Protein AF-A0A3A1XRM7-F1 (afdb_monomer)

Radius of gyration: 12.99 Å; Cα contacts (8 Å, |Δi|>4): 95; chains: 1; bounding box: 29×35×27 Å

Solvent-accessible surface area (backbone atoms only — not comparable to full-atom values): 4936 Å² total; per-residue (Å²): 130,72,46,77,25,54,12,34,85,85,38,69,66,53,24,50,50,20,49,51,52,33,51,53,51,37,59,61,35,54,76,66,81,47,76,35,84,86,27,49,41,74,37,48,32,41,68,57,46,48,56,52,50,53,54,52,33,72,80,36,88,83,67,83,85,86,88,85,70,49,71,89,48,39,42,47,58,46,50,55,55,61,77,72,108

Foldseek 3Di:
DAAEQEAAPVDVVSLVVSVVVLVVQLVVVVVVVDPSVLHGHYYHALVVVVVNVVVVCVVPVPDDDDDDDDVVRVVVVSVVVVVVD

Secondary structure (DSSP, 8-state):
--EEEE--SS-HHHHHHHHHHHHHHHHHHHTTTS-STTTEEEESSHHHHHHHHHHHHHHSTT--------GGGTHHHHHHHHHT-

Structure (mmCIF, N/CA/C/O backbone):
data_AF-A0A3A1XRM7-F1
#
_entry.id   AF-A0A3A1XRM7-F1
#
loop_
_atom_site.group_PDB
_atom_site.id
_atom_site.type_symbol
_atom_site.label_atom_id
_atom_site.label_alt_id
_atom_site.label_comp_id
_atom_site.label_asym_id
_atom_site.label_entity_id
_atom_site.label_seq_id
_atom_site.pdbx_PDB_ins_code
_atom_site.Cartn_x
_atom_site.Cartn_y
_atom_site.Cartn_z
_atom_site.occupancy
_atom_site.B_iso_or_equiv
_atom_site.auth_seq_id
_atom_site.auth_comp_id
_atom_site.auth_asym_id
_atom_site.auth_atom_id
_atom_site.pdbx_PDB_model_num
ATOM 1 N N . ASP A 1 1 ? 11.114 2.212 -7.193 1.00 82.19 1 ASP A N 1
ATOM 2 C CA . ASP A 1 1 ? 10.488 1.951 -5.879 1.00 82.19 1 ASP A CA 1
ATOM 3 C C . ASP A 1 1 ? 9.173 2.691 -5.781 1.00 82.19 1 ASP A C 1
ATOM 5 O O . ASP A 1 1 ? 9.062 3.770 -6.354 1.00 82.19 1 ASP A O 1
ATOM 9 N N . ALA A 1 2 ? 8.205 2.117 -5.072 1.00 89.69 2 ALA A N 1
ATOM 10 C CA . ALA A 1 2 ? 6.896 2.717 -4.861 1.00 89.69 2 ALA A CA 1
ATOM 11 C C . ALA A 1 2 ? 6.468 2.590 -3.394 1.00 89.69 2 ALA A C 1
ATOM 13 O O . ALA A 1 2 ? 6.864 1.659 -2.693 1.00 89.69 2 ALA A O 1
ATOM 14 N N . VAL A 1 3 ? 5.653 3.535 -2.936 1.00 92.50 3 VAL A N 1
ATOM 15 C CA . VAL A 1 3 ? 5.013 3.546 -1.622 1.00 92.50 3 VAL A CA 1
ATOM 16 C C . VAL A 1 3 ? 3.509 3.524 -1.839 1.00 92.50 3 VAL A C 1
ATOM 18 O O . VAL A 1 3 ? 2.973 4.395 -2.518 1.00 92.50 3 VAL A O 1
ATOM 21 N N . VAL A 1 4 ? 2.825 2.557 -1.233 1.00 94.00 4 VAL A N 1
ATOM 22 C CA . VAL A 1 4 ? 1.360 2.490 -1.204 1.00 94.00 4 VAL A CA 1
ATOM 23 C C . VAL A 1 4 ? 0.920 2.702 0.240 1.00 94.00 4 VAL A C 1
ATOM 25 O O . VAL A 1 4 ? 1.113 1.835 1.090 1.00 94.00 4 VAL A O 1
ATOM 28 N N . ALA A 1 5 ? 0.392 3.886 0.544 1.00 94.56 5 ALA A N 1
ATOM 29 C CA . ALA A 1 5 ? -0.187 4.178 1.848 1.00 94.56 5 ALA A CA 1
ATOM 30 C C . ALA A 1 5 ? -1.652 3.735 1.861 1.00 94.56 5 ALA A C 1
ATOM 32 O O . ALA A 1 5 ? -2.439 4.174 1.021 1.00 94.56 5 ALA A O 1
ATOM 33 N N . VAL A 1 6 ? -2.006 2.877 2.816 1.00 94.19 6 VAL A N 1
ATOM 34 C CA . VAL A 1 6 ? -3.324 2.237 2.885 1.00 94.19 6 VAL A CA 1
ATOM 35 C C . VAL A 1 6 ? -4.089 2.769 4.086 1.00 94.19 6 VAL A C 1
ATOM 37 O O . VAL A 1 6 ? -3.690 2.558 5.232 1.00 94.19 6 VAL A O 1
ATOM 40 N N . GLY A 1 7 ? -5.150 3.513 3.795 1.00 93.75 7 GLY A N 1
ATOM 41 C CA . GLY A 1 7 ? -6.101 4.057 4.751 1.00 93.75 7 GLY A CA 1
ATOM 42 C C . GLY A 1 7 ? -7.268 3.111 5.009 1.00 93.75 7 GLY A C 1
ATOM 43 O O . GLY A 1 7 ? -7.140 1.891 4.912 1.00 93.75 7 GLY A O 1
ATOM 44 N N . SER A 1 8 ? -8.418 3.684 5.356 1.00 90.19 8 SER A N 1
ATOM 45 C CA . SER A 1 8 ? -9.616 2.916 5.684 1.00 90.19 8 SER A CA 1
ATOM 46 C C . SER A 1 8 ? -10.885 3.664 5.306 1.00 90.19 8 SER A C 1
ATOM 48 O O . SER A 1 8 ? -11.093 4.810 5.692 1.00 90.19 8 SER A O 1
ATOM 50 N N . LYS A 1 9 ? -11.800 2.970 4.626 1.00 90.94 9 LYS A N 1
ATOM 51 C CA . LYS A 1 9 ? -13.150 3.479 4.328 1.00 90.94 9 LYS A CA 1
ATOM 52 C C . LYS A 1 9 ? -14.027 3.632 5.574 1.00 90.94 9 LYS A C 1
ATOM 54 O O . LYS A 1 9 ? -15.012 4.363 5.530 1.00 90.94 9 LYS A O 1
ATOM 59 N N . THR A 1 10 ? -13.712 2.927 6.662 1.00 90.81 10 THR A N 1
ATOM 60 C CA . THR A 1 10 ? -14.556 2.862 7.868 1.00 90.81 10 THR A CA 1
ATOM 61 C C . THR A 1 10 ? -13.951 3.565 9.079 1.00 90.81 10 THR A C 1
ATOM 63 O O . THR A 1 10 ? -14.665 3.810 10.046 1.00 90.81 10 THR A O 1
ATOM 66 N N . ASP A 1 11 ? -12.658 3.893 9.042 1.00 91.31 11 ASP A N 1
ATOM 67 C CA . ASP A 1 11 ? -11.953 4.600 10.111 1.00 91.31 11 ASP A CA 1
ATOM 68 C C . ASP A 1 11 ? -11.269 5.851 9.548 1.00 91.31 11 ASP A C 1
ATOM 70 O O . ASP A 1 11 ? -10.232 5.783 8.884 1.00 91.31 11 ASP A O 1
ATOM 74 N N . SER A 1 12 ? -11.862 7.013 9.834 1.00 93.31 12 SER A N 1
ATOM 75 C CA . SER A 1 12 ? -11.379 8.290 9.309 1.00 93.31 12 SER A CA 1
ATOM 76 C C . SER A 1 12 ? -10.019 8.708 9.864 1.00 93.31 12 SER A C 1
ATOM 78 O O . SER A 1 12 ? -9.313 9.473 9.212 1.00 93.31 12 SER A O 1
ATOM 80 N N . ASP A 1 13 ? -9.649 8.265 11.067 1.00 93.06 13 ASP A N 1
ATOM 81 C CA . ASP A 1 13 ? -8.375 8.656 11.670 1.00 93.06 13 ASP A CA 1
ATOM 82 C C . ASP A 1 13 ? -7.239 7.818 11.093 1.00 93.06 13 ASP A C 1
ATOM 84 O O . ASP A 1 13 ? -6.172 8.352 10.779 1.00 93.06 13 ASP A O 1
ATOM 88 N N . LEU A 1 14 ? -7.503 6.535 10.839 1.00 90.69 14 LEU A N 1
ATOM 89 C CA . LEU A 1 14 ? -6.602 5.682 10.078 1.00 90.69 14 LEU A CA 1
ATOM 90 C C . LEU A 1 14 ? -6.421 6.185 8.635 1.00 90.69 14 LEU A C 1
ATOM 92 O O . LEU A 1 14 ? -5.295 6.226 8.136 1.00 90.69 14 LEU A O 1
ATOM 96 N N . ASP A 1 15 ? -7.498 6.629 7.982 1.00 93.62 15 ASP A N 1
ATOM 97 C CA . ASP A 1 15 ? -7.429 7.195 6.631 1.00 93.62 15 ASP A CA 1
ATOM 98 C C . ASP A 1 15 ? -6.603 8.488 6.577 1.00 93.62 15 ASP A C 1
ATOM 100 O O . ASP A 1 15 ? -5.704 8.633 5.744 1.00 93.62 15 ASP A O 1
ATOM 104 N N . LYS A 1 16 ? -6.818 9.397 7.540 1.00 95.69 16 LYS A N 1
ATOM 105 C CA . LYS A 1 16 ? -5.998 10.610 7.702 1.00 95.69 16 LYS A CA 1
ATOM 106 C C . LYS A 1 16 ? -4.532 10.277 7.961 1.00 95.69 16 LYS A C 1
ATOM 108 O O . LYS A 1 16 ? -3.656 10.947 7.419 1.00 95.69 16 LYS A O 1
ATOM 113 N N . LEU A 1 17 ? -4.241 9.265 8.779 1.00 93.75 17 LEU A N 1
ATOM 114 C CA . LEU A 1 17 ? -2.865 8.845 9.043 1.00 93.75 17 LEU A CA 1
ATOM 115 C C . LEU A 1 17 ? -2.177 8.376 7.755 1.00 93.75 17 LEU A C 1
ATOM 117 O O . LEU A 1 17 ? -1.073 8.833 7.450 1.00 93.75 17 LEU A O 1
ATOM 121 N N . ALA A 1 18 ? -2.830 7.511 6.978 1.00 94.06 18 ALA A N 1
ATOM 122 C CA . ALA A 1 18 ? -2.314 7.047 5.693 1.00 94.06 18 ALA A CA 1
ATOM 123 C C . ALA A 1 18 ? -2.123 8.207 4.701 1.00 94.06 18 ALA A C 1
ATOM 125 O O . ALA A 1 18 ? -1.090 8.289 4.030 1.00 94.06 18 ALA A O 1
ATOM 126 N N . HIS A 1 19 ? -3.052 9.165 4.684 1.00 95.69 19 HIS A N 1
ATOM 127 C CA . HIS A 1 19 ? -2.924 10.388 3.902 1.00 95.69 19 HIS A CA 1
ATOM 128 C C . HIS A 1 19 ? -1.679 11.206 4.291 1.00 95.69 19 HIS A C 1
ATOM 130 O O . HIS A 1 19 ? -0.905 11.612 3.420 1.00 95.69 19 HIS A O 1
ATOM 136 N N . CYS A 1 20 ? -1.434 11.407 5.590 1.00 95.94 20 CYS A N 1
ATOM 137 C CA . CYS A 1 20 ? -0.246 12.099 6.097 1.00 95.94 20 CYS A CA 1
ATOM 138 C C . CYS A 1 20 ? 1.057 11.386 5.699 1.00 95.94 20 CYS A C 1
ATOM 140 O O . CYS A 1 20 ? 2.017 12.043 5.292 1.00 95.94 20 CYS A O 1
ATOM 142 N N . ILE A 1 21 ? 1.089 10.050 5.762 1.00 93.75 21 ILE A N 1
ATOM 143 C CA . ILE A 1 21 ? 2.240 9.250 5.315 1.00 93.75 21 ILE A CA 1
ATOM 144 C C . ILE A 1 21 ? 2.491 9.468 3.817 1.00 93.75 21 ILE A C 1
ATOM 146 O O . ILE A 1 21 ? 3.624 9.757 3.422 1.00 93.75 21 ILE A O 1
ATOM 150 N N . ALA A 1 22 ? 1.446 9.397 2.986 1.00 94.00 22 ALA A N 1
ATOM 151 C CA . ALA A 1 22 ? 1.553 9.633 1.548 1.00 94.00 22 ALA A CA 1
ATOM 152 C C . ALA A 1 22 ? 2.057 11.050 1.230 1.00 94.00 22 ALA A C 1
ATOM 154 O O . ALA A 1 22 ? 2.930 11.221 0.377 1.00 94.00 22 ALA A O 1
ATOM 155 N N . GLN A 1 23 ? 1.558 12.073 1.932 1.00 93.31 23 GLN A N 1
ATOM 156 C CA . GLN A 1 23 ? 2.034 13.449 1.769 1.00 93.31 23 GLN A CA 1
ATOM 157 C C . GLN A 1 23 ? 3.515 13.602 2.141 1.00 93.31 23 GLN A C 1
ATOM 159 O O . GLN A 1 23 ? 4.276 14.236 1.402 1.00 93.31 23 GLN A O 1
ATOM 164 N N . GLY A 1 24 ? 3.939 13.008 3.260 1.00 92.69 24 GLY A N 1
ATOM 165 C CA . GLY A 1 24 ? 5.337 13.022 3.690 1.00 92.69 24 GLY A CA 1
ATOM 166 C C . GLY A 1 24 ? 6.258 12.351 2.669 1.00 92.69 24 GLY A C 1
ATOM 167 O O . GLY A 1 24 ? 7.283 12.920 2.282 1.00 92.69 24 GLY A O 1
ATOM 168 N N . ALA A 1 25 ? 5.855 11.185 2.159 1.00 90.69 25 ALA A N 1
ATOM 169 C CA . ALA A 1 25 ? 6.580 10.465 1.118 1.00 90.69 25 ALA A CA 1
ATOM 170 C C . ALA A 1 25 ? 6.681 11.278 -0.187 1.00 90.69 25 ALA A C 1
ATOM 172 O O . ALA A 1 25 ? 7.781 11.434 -0.719 1.00 90.69 25 ALA A O 1
ATOM 173 N N . ARG A 1 26 ? 5.578 11.876 -0.666 1.00 90.00 26 ARG A N 1
ATOM 174 C CA . ARG A 1 26 ? 5.569 12.743 -1.865 1.00 90.00 26 ARG A CA 1
ATOM 175 C C . ARG A 1 26 ? 6.492 13.945 -1.716 1.00 90.00 26 ARG A C 1
ATOM 177 O O . ARG A 1 26 ? 7.252 14.256 -2.629 1.00 90.00 26 ARG A O 1
ATOM 184 N N . SER A 1 27 ? 6.460 14.590 -0.552 1.00 86.62 27 SER A N 1
ATOM 185 C CA . SER A 1 27 ? 7.314 15.742 -0.250 1.00 86.62 27 SER A CA 1
ATOM 186 C C . SER A 1 27 ? 8.797 15.366 -0.285 1.00 86.62 27 SER A C 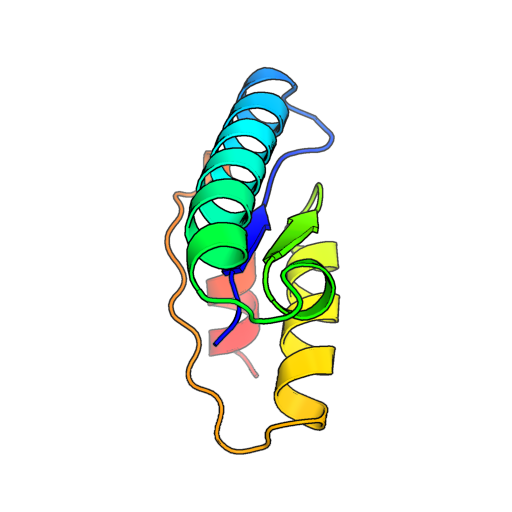1
ATOM 188 O O . SER A 1 27 ? 9.603 16.088 -0.863 1.00 86.62 27 SER A O 1
ATOM 190 N N . SER A 1 28 ? 9.163 14.204 0.269 1.00 83.06 28 SER A N 1
ATOM 191 C CA . SER A 1 28 ? 10.530 13.675 0.188 1.00 83.06 28 SER A CA 1
ATOM 192 C C . SER A 1 28 ? 10.938 13.326 -1.250 1.00 83.06 28 SER A C 1
ATOM 194 O O . SER A 1 28 ? 12.068 13.597 -1.654 1.00 83.06 28 SER A O 1
ATOM 196 N N . TRP A 1 29 ? 10.014 12.775 -2.041 1.00 79.50 29 TRP A N 1
ATOM 197 C CA . TRP A 1 29 ? 10.265 12.350 -3.418 1.00 79.50 29 TRP A CA 1
ATOM 198 C C . TRP A 1 29 ? 10.459 13.517 -4.388 1.00 79.50 29 TRP A C 1
ATOM 200 O O . TRP A 1 29 ? 11.362 13.479 -5.222 1.00 79.50 29 TRP A O 1
ATOM 210 N N . ASN A 1 30 ? 9.672 14.587 -4.245 1.00 69.12 30 ASN A N 1
ATOM 211 C CA . ASN A 1 30 ? 9.810 15.800 -5.057 1.00 69.12 30 ASN A CA 1
ATOM 212 C C . ASN A 1 30 ? 11.209 16.427 -4.933 1.00 69.12 30 ASN A C 1
ATOM 214 O O . ASN A 1 30 ? 11.723 16.986 -5.899 1.00 69.12 30 ASN A O 1
ATOM 218 N N . ASN A 1 31 ? 11.871 16.263 -3.783 1.00 65.00 31 ASN A N 1
ATOM 219 C CA . ASN A 1 31 ? 13.250 16.717 -3.585 1.00 65.00 31 ASN A CA 1
ATOM 220 C C . ASN A 1 31 ? 14.293 15.895 -4.371 1.00 65.00 31 ASN A C 1
ATOM 222 O O . ASN A 1 31 ? 15.457 16.282 -4.412 1.00 65.00 31 ASN A O 1
ATOM 226 N N . LYS A 1 32 ? 13.904 14.771 -4.993 1.00 63.44 32 LYS A N 1
ATOM 227 C CA . LYS A 1 32 ? 14.785 13.883 -5.773 1.00 63.44 32 LYS A CA 1
ATOM 228 C C . LYS A 1 32 ? 14.644 14.025 -7.299 1.00 63.44 32 LYS A C 1
ATOM 230 O O . LYS A 1 32 ? 15.237 13.223 -8.009 1.00 63.44 32 LYS A O 1
ATOM 235 N N . LEU A 1 33 ? 13.899 15.016 -7.814 1.00 58.38 33 LEU A N 1
ATOM 236 C CA . LEU A 1 33 ? 13.682 15.255 -9.263 1.00 58.38 33 LEU A CA 1
ATOM 237 C C . LEU A 1 33 ? 13.050 14.077 -10.042 1.00 58.38 33 LEU A C 1
ATOM 239 O O . LEU A 1 33 ? 13.103 14.038 -11.268 1.00 58.38 33 LEU A O 1
ATOM 243 N N . LEU A 1 34 ? 12.423 13.128 -9.349 1.00 58.31 34 LEU A N 1
ATOM 244 C CA . LEU A 1 34 ? 11.665 12.033 -9.956 1.00 58.31 34 LEU A CA 1
ATOM 245 C C . LEU A 1 34 ? 10.166 12.366 -9.909 1.00 58.31 34 LEU A C 1
ATOM 247 O O . LEU A 1 34 ? 9.708 12.984 -8.946 1.00 58.31 34 LEU A O 1
ATOM 251 N N . SER A 1 35 ? 9.393 11.938 -10.915 1.00 61.22 35 SER A N 1
ATOM 252 C CA . SER A 1 35 ? 7.925 12.051 -10.891 1.00 61.22 35 SER A CA 1
ATOM 253 C C . SER A 1 35 ? 7.386 11.326 -9.653 1.00 61.22 35 SER A C 1
ATOM 255 O O . SER A 1 35 ? 7.490 10.107 -9.540 1.00 61.22 35 SER A O 1
ATOM 257 N N . SER A 1 36 ? 6.861 12.074 -8.681 1.00 61.06 36 SER A N 1
ATOM 258 C CA . SER A 1 36 ? 6.289 11.518 -7.446 1.00 61.06 36 SER A CA 1
ATOM 259 C C . SER A 1 36 ? 4.888 10.943 -7.645 1.00 61.06 36 SER A C 1
ATOM 261 O O . SER A 1 36 ? 4.429 10.159 -6.812 1.00 61.06 36 SER A O 1
ATOM 263 N N . HIS A 1 37 ?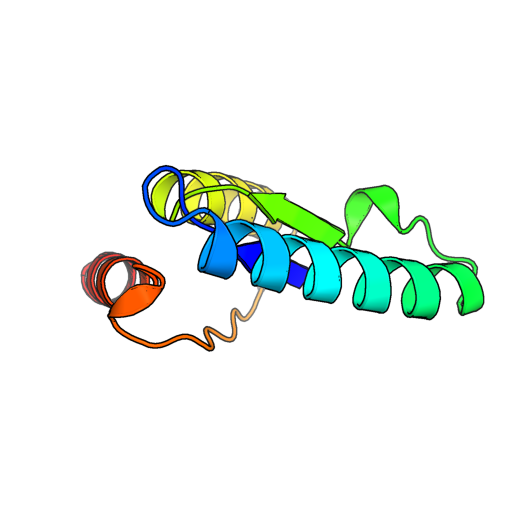 4.221 11.311 -8.745 1.00 60.09 37 HIS A N 1
ATOM 264 C CA . HIS A 1 37 ? 2.875 10.840 -9.071 1.00 60.09 37 HIS A CA 1
ATOM 265 C C . HIS A 1 37 ? 2.843 9.345 -9.399 1.00 60.09 37 HIS A C 1
ATOM 267 O O . HIS A 1 37 ? 1.844 8.699 -9.102 1.00 60.09 37 HIS A O 1
ATOM 273 N N . ASP A 1 38 ? 3.947 8.787 -9.901 1.00 68.44 38 ASP A N 1
ATOM 274 C CA . ASP A 1 38 ? 4.019 7.377 -10.310 1.00 68.44 38 ASP A CA 1
ATOM 275 C C . ASP A 1 38 ? 4.582 6.458 -9.211 1.00 68.44 38 ASP A C 1
ATOM 277 O O . ASP A 1 38 ? 4.571 5.234 -9.342 1.00 68.44 38 ASP A O 1
ATOM 281 N N . ALA A 1 39 ? 5.070 7.037 -8.108 1.00 85.00 39 ALA A N 1
ATOM 282 C CA . ALA A 1 39 ? 5.772 6.305 -7.053 1.00 85.00 39 ALA A CA 1
ATOM 283 C C . ALA A 1 39 ? 5.077 6.347 -5.686 1.00 85.00 39 ALA A C 1
ATOM 285 O O . ALA A 1 39 ? 5.432 5.553 -4.820 1.00 85.00 39 ALA A O 1
ATOM 286 N N . VAL A 1 40 ? 4.113 7.247 -5.446 1.00 91.94 40 VAL A N 1
ATOM 287 C CA . VAL A 1 40 ? 3.410 7.325 -4.152 1.00 91.94 40 VAL A CA 1
ATOM 288 C C . VAL A 1 40 ? 1.894 7.304 -4.319 1.00 91.94 40 VAL A C 1
ATOM 290 O O . VAL A 1 40 ? 1.258 8.306 -4.672 1.00 91.94 40 VAL A O 1
ATOM 293 N N . TYR A 1 41 ? 1.317 6.171 -3.942 1.00 93.69 41 TYR A N 1
ATOM 294 C CA . TYR A 1 41 ? -0.103 5.872 -3.994 1.00 93.69 41 TYR A CA 1
ATOM 295 C C . TYR A 1 41 ? -0.732 6.035 -2.612 1.00 93.69 41 TYR A C 1
ATOM 297 O O . TYR A 1 41 ? -0.118 5.741 -1.585 1.00 93.69 41 TYR A O 1
ATOM 305 N N . PHE A 1 42 ? -1.970 6.513 -2.598 1.00 95.00 42 PHE A N 1
ATOM 306 C CA . PHE A 1 42 ? -2.810 6.579 -1.411 1.00 95.00 42 PHE A CA 1
ATOM 307 C C . PHE A 1 42 ? -4.142 5.928 -1.763 1.00 95.00 42 PHE A C 1
ATOM 309 O O . PHE A 1 42 ? -4.779 6.345 -2.729 1.00 95.00 42 PHE A O 1
ATOM 316 N N . VAL A 1 43 ? -4.503 4.893 -1.016 1.00 95.12 43 VAL A N 1
ATOM 317 C CA . VAL A 1 43 ? -5.702 4.076 -1.223 1.00 95.12 43 VAL A CA 1
ATOM 318 C C . VAL A 1 43 ? -6.436 3.904 0.098 1.00 95.12 43 VAL A C 1
ATOM 320 O O . VAL A 1 43 ? -5.858 4.111 1.164 1.00 95.12 43 VAL A O 1
ATOM 323 N N . HIS A 1 44 ? -7.698 3.498 0.042 1.00 94.38 44 HIS A N 1
ATOM 324 C CA . HIS A 1 44 ? -8.592 3.497 1.203 1.00 94.38 44 HIS A CA 1
ATOM 325 C C . HIS A 1 44 ? -8.945 2.089 1.699 1.00 94.38 44 HIS A C 1
ATOM 327 O O . HIS A 1 44 ? -9.772 1.930 2.599 1.00 94.38 44 HIS A O 1
ATOM 333 N N . SER A 1 45 ? -8.371 1.049 1.094 1.00 91.81 45 SER A N 1
ATOM 334 C CA . SER A 1 45 ? -8.613 -0.342 1.485 1.00 91.81 45 SER A CA 1
ATOM 335 C C . SER A 1 45 ? -7.487 -1.272 1.041 1.00 91.81 45 SER A C 1
ATOM 337 O O . SER A 1 45 ? -6.705 -0.931 0.155 1.00 91.81 45 SER A O 1
ATOM 339 N N . ALA A 1 46 ? -7.432 -2.452 1.660 1.00 90.81 46 ALA A N 1
ATOM 340 C CA . ALA A 1 46 ? -6.498 -3.515 1.302 1.00 90.81 46 ALA A CA 1
ATOM 341 C C . ALA A 1 46 ? -6.697 -4.011 -0.141 1.00 90.81 46 ALA A C 1
ATOM 343 O O . ALA A 1 46 ? -5.708 -4.227 -0.831 1.00 90.81 46 ALA A O 1
ATOM 344 N N . ASP A 1 47 ? -7.943 -4.106 -0.612 1.00 91.81 47 ASP A N 1
ATOM 345 C CA . ASP A 1 47 ? -8.253 -4.533 -1.985 1.00 91.81 47 ASP A CA 1
ATOM 346 C C . ASP A 1 47 ? -7.702 -3.538 -3.018 1.00 91.81 47 ASP A C 1
ATOM 348 O O . ASP A 1 47 ? -7.019 -3.912 -3.963 1.00 91.81 47 ASP A O 1
ATOM 352 N N . GLU A 1 48 ? -7.901 -2.235 -2.790 1.00 94.25 48 GLU A N 1
ATOM 353 C CA . GLU A 1 48 ? -7.313 -1.201 -3.653 1.00 94.25 48 GLU A CA 1
ATOM 354 C C . GLU A 1 48 ? -5.777 -1.224 -3.617 1.00 94.25 48 GLU A C 1
ATOM 356 O O . GLU A 1 48 ? -5.123 -0.880 -4.601 1.00 94.25 48 GLU A O 1
ATOM 361 N N . ALA A 1 49 ? -5.181 -1.611 -2.485 1.00 93.62 49 ALA A N 1
ATOM 362 C CA . ALA A 1 49 ? -3.737 -1.774 -2.387 1.00 93.62 49 ALA A CA 1
ATOM 363 C C . ALA A 1 49 ? -3.246 -2.979 -3.202 1.00 93.62 49 ALA A C 1
ATOM 365 O O . ALA A 1 49 ? -2.203 -2.869 -3.846 1.00 93.62 49 ALA A O 1
ATOM 366 N N . ASP A 1 50 ? -3.995 -4.085 -3.201 1.00 93.94 50 ASP A N 1
ATOM 367 C CA . ASP A 1 50 ? -3.725 -5.277 -4.012 1.00 93.94 50 ASP A CA 1
ATOM 368 C C . ASP A 1 50 ? -3.666 -4.930 -5.503 1.00 93.94 50 ASP A C 1
ATOM 370 O O . ASP A 1 50 ? -2.656 -5.180 -6.163 1.00 93.94 50 ASP A O 1
ATOM 374 N N . ASP A 1 51 ? -4.699 -4.247 -6.004 1.00 94.38 51 ASP A N 1
ATOM 375 C CA . ASP A 1 51 ? -4.800 -3.831 -7.406 1.00 94.38 51 ASP A CA 1
ATOM 376 C C . ASP A 1 51 ? -3.595 -2.981 -7.841 1.00 94.38 51 ASP A C 1
ATOM 378 O O . ASP A 1 51 ? -3.006 -3.186 -8.909 1.00 94.38 51 ASP A O 1
ATOM 382 N N . ILE A 1 52 ? -3.197 -2.019 -7.002 1.00 93.69 52 ILE A N 1
ATOM 383 C CA . ILE A 1 52 ? -2.046 -1.152 -7.276 1.00 93.69 52 ILE A CA 1
ATOM 384 C C . ILE A 1 52 ? -0.741 -1.949 -7.262 1.00 93.69 52 ILE A C 1
ATOM 386 O O . ILE A 1 52 ? 0.097 -1.758 -8.145 1.00 93.69 52 ILE A O 1
ATOM 390 N N . VAL A 1 53 ? -0.556 -2.842 -6.288 1.00 92.75 53 VAL A N 1
ATOM 391 C CA . VAL A 1 53 ? 0.650 -3.672 -6.199 1.00 92.75 53 VAL A CA 1
ATOM 392 C C . VAL A 1 53 ? 0.771 -4.569 -7.424 1.00 92.75 53 VAL A C 1
ATOM 394 O O . VAL A 1 53 ? 1.830 -4.578 -8.050 1.00 92.75 53 VAL A O 1
ATOM 397 N N . TRP A 1 54 ? -0.300 -5.248 -7.836 1.00 92.44 54 TRP A N 1
ATOM 398 C CA . TRP A 1 54 ? -0.272 -6.097 -9.028 1.00 92.44 54 TRP A CA 1
ATOM 399 C C . TRP A 1 54 ? -0.025 -5.318 -10.312 1.00 92.44 54 TRP A C 1
ATOM 401 O O . TRP A 1 54 ? 0.716 -5.793 -11.175 1.00 92.44 54 TRP A O 1
ATOM 411 N N . LYS A 1 55 ? -0.558 -4.097 -10.425 1.00 91.62 55 LYS A N 1
ATOM 412 C CA . LYS A 1 55 ? -0.233 -3.209 -11.545 1.00 91.62 55 LYS A CA 1
ATOM 413 C C . LYS A 1 55 ? 1.269 -2.902 -11.604 1.00 91.62 55 LYS A C 1
ATOM 415 O O . LYS A 1 55 ? 1.869 -3.011 -12.670 1.00 91.62 55 LYS A O 1
ATOM 420 N N . ILE A 1 56 ? 1.886 -2.573 -10.468 1.00 90.31 56 ILE A N 1
ATOM 421 C CA . ILE A 1 56 ? 3.330 -2.288 -10.384 1.00 90.31 56 ILE A CA 1
ATOM 422 C C . ILE A 1 56 ? 4.153 -3.543 -10.707 1.00 90.31 56 ILE A C 1
ATOM 424 O O . ILE A 1 56 ? 5.120 -3.475 -11.463 1.00 90.31 56 ILE A O 1
ATOM 428 N N . VAL A 1 57 ? 3.767 -4.700 -10.162 1.00 90.50 57 VAL A N 1
ATOM 429 C CA . VAL A 1 57 ? 4.443 -5.985 -10.405 1.00 90.50 57 VAL A CA 1
ATOM 430 C C . VAL A 1 57 ? 4.372 -6.378 -11.883 1.00 90.50 57 VAL A C 1
ATOM 432 O O . VAL A 1 57 ? 5.359 -6.875 -12.421 1.00 90.50 57 VAL A O 1
ATOM 435 N N . ALA A 1 58 ? 3.252 -6.123 -12.565 1.00 89.75 58 ALA A N 1
ATOM 436 C CA . ALA A 1 58 ? 3.109 -6.403 -13.994 1.00 89.75 58 ALA A CA 1
ATOM 437 C C . ALA A 1 58 ? 4.083 -5.581 -14.859 1.00 89.75 58 ALA A C 1
ATOM 439 O O . ALA A 1 58 ? 4.622 -6.092 -15.840 1.00 89.75 58 ALA A O 1
ATOM 440 N N . GLU A 1 59 ? 4.347 -4.328 -14.481 1.00 87.56 59 GLU A N 1
ATOM 441 C CA . GLU A 1 59 ? 5.340 -3.466 -15.139 1.00 87.56 59 GLU A CA 1
ATOM 442 C C . GLU A 1 59 ? 6.785 -3.832 -14.736 1.00 87.56 59 GLU A C 1
ATOM 444 O O . GLU A 1 59 ? 7.735 -3.592 -15.488 1.00 87.56 59 GLU A O 1
ATOM 449 N N . HIS A 1 60 ? 6.959 -4.463 -13.569 1.00 87.06 60 HIS A N 1
ATOM 450 C CA . HIS A 1 60 ? 8.251 -4.810 -12.976 1.00 87.06 60 HIS A CA 1
ATOM 451 C C . HIS A 1 60 ? 8.271 -6.247 -12.399 1.00 87.06 60 HIS A C 1
ATOM 453 O O . HIS A 1 60 ? 8.185 -6.420 -11.177 1.00 87.06 60 HIS A O 1
ATOM 459 N N . PRO A 1 61 ? 8.458 -7.288 -13.239 1.00 78.50 61 PRO A N 1
ATOM 460 C CA . PRO A 1 61 ? 8.232 -8.702 -12.885 1.00 78.50 61 PRO A CA 1
ATOM 461 C C . PRO A 1 61 ? 9.183 -9.335 -11.845 1.00 78.50 61 PRO A C 1
ATOM 463 O O . PRO A 1 61 ? 9.062 -10.520 -11.551 1.00 78.50 61 PRO A O 1
ATOM 466 N N . SER A 1 62 ? 10.087 -8.561 -11.239 1.00 86.19 62 SER A N 1
ATOM 467 C CA . SER A 1 62 ? 10.969 -8.996 -10.137 1.00 86.19 62 SER A CA 1
ATOM 468 C C . SER A 1 62 ? 10.837 -8.098 -8.903 1.00 86.19 62 SER A C 1
ATOM 470 O O . SER A 1 62 ? 11.807 -7.854 -8.183 1.00 86.19 62 SER A O 1
ATOM 472 N N . SER A 1 63 ? 9.644 -7.546 -8.692 1.00 88.31 63 SER A N 1
ATOM 473 C CA . SER A 1 63 ? 9.355 -6.662 -7.565 1.00 88.31 63 SER A CA 1
ATOM 474 C C . SER A 1 63 ? 9.339 -7.423 -6.241 1.00 88.31 63 SER A C 1
ATOM 476 O O . SER A 1 63 ? 8.791 -8.516 -6.138 1.00 88.31 63 SER A O 1
ATOM 478 N N . VAL A 1 64 ? 9.903 -6.805 -5.203 1.00 90.62 64 VAL A N 1
ATOM 479 C CA . VAL A 1 64 ? 9.797 -7.270 -3.815 1.00 90.62 64 VAL A CA 1
ATOM 480 C C . VAL A 1 64 ? 8.896 -6.303 -3.063 1.00 90.6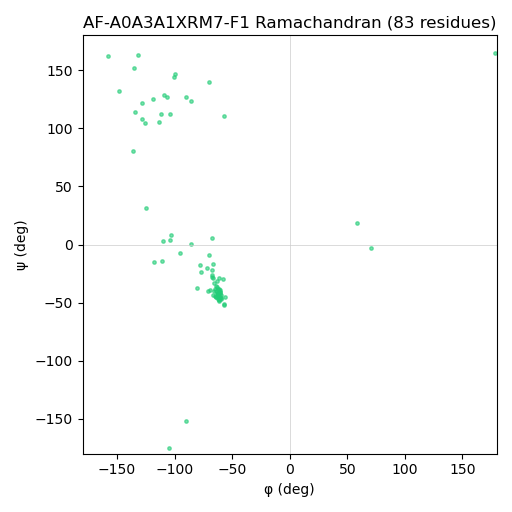2 64 VAL A C 1
ATOM 482 O O . VAL A 1 64 ? 9.121 -5.093 -3.097 1.00 90.62 64 VAL A O 1
ATOM 485 N N . VAL A 1 65 ? 7.890 -6.834 -2.368 1.00 91.12 65 VAL A N 1
ATOM 486 C CA . VAL A 1 65 ? 6.932 -6.035 -1.599 1.00 91.12 65 VAL A CA 1
ATOM 487 C C . VAL A 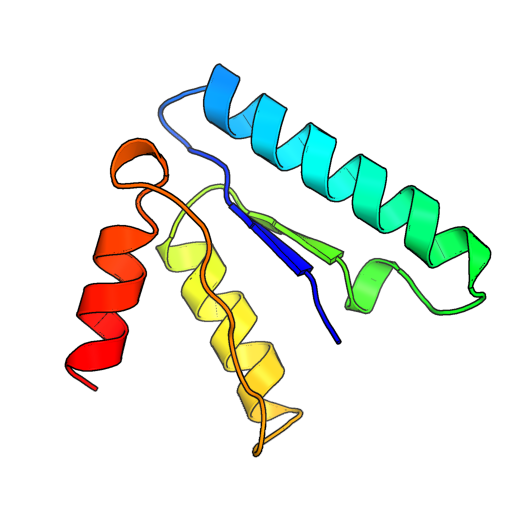1 65 ? 7.217 -6.185 -0.109 1.00 91.12 65 VAL A C 1
ATOM 489 O O . VAL A 1 65 ? 7.278 -7.295 0.416 1.00 91.12 65 VAL A O 1
ATOM 492 N N . LEU A 1 66 ? 7.374 -5.055 0.585 1.00 91.69 66 LEU A N 1
ATOM 493 C CA . LEU A 1 66 ? 7.446 -5.007 2.042 1.00 91.69 66 LEU A CA 1
ATOM 494 C C . LEU A 1 66 ? 6.116 -4.495 2.594 1.00 91.69 66 LEU A C 1
ATOM 496 O O . LEU A 1 66 ? 5.778 -3.324 2.433 1.00 91.69 66 LEU A O 1
ATOM 500 N N . LEU A 1 67 ? 5.382 -5.369 3.276 1.00 89.69 67 LEU A N 1
ATOM 501 C CA . LEU A 1 67 ? 4.151 -5.011 3.972 1.00 89.69 67 LEU A CA 1
ATOM 502 C C . LEU A 1 67 ? 4.456 -4.587 5.406 1.00 89.69 67 LEU A C 1
ATOM 504 O O . LEU A 1 67 ? 5.084 -5.316 6.174 1.00 89.69 67 LEU A O 1
ATOM 508 N N . LYS A 1 68 ? 3.972 -3.404 5.783 1.00 87.69 68 LYS A N 1
ATOM 509 C CA . LYS A 1 68 ? 4.026 -2.923 7.161 1.00 87.69 68 LYS A CA 1
ATOM 510 C C . LYS A 1 68 ? 2.678 -2.342 7.557 1.00 87.69 68 LYS A C 1
ATOM 512 O O . LYS A 1 68 ? 2.258 -1.314 7.043 1.00 87.69 68 LYS A O 1
ATOM 517 N N . GLY A 1 69 ? 2.028 -3.002 8.502 1.00 81.94 69 GLY A N 1
ATOM 518 C CA . GLY A 1 69 ? 0.712 -2.644 9.012 1.00 81.94 69 GLY A CA 1
ATOM 519 C C . GLY A 1 69 ? 0.274 -3.658 10.058 1.00 81.94 69 GLY A C 1
ATOM 520 O O . GLY A 1 69 ? 0.887 -4.717 10.190 1.00 81.94 69 GLY A O 1
ATOM 521 N N . SER A 1 70 ? -0.748 -3.317 10.832 1.00 71.81 70 SER A N 1
ATOM 522 C CA . SER A 1 70 ? -1.356 -4.226 11.806 1.00 71.81 70 SER A CA 1
ATOM 523 C C . SER A 1 70 ? -2.697 -4.741 11.277 1.00 71.81 70 SER A C 1
ATOM 525 O O . SER A 1 70 ? -3.105 -4.432 10.158 1.00 71.81 70 SER A O 1
ATOM 527 N N . HIS A 1 71 ? -3.419 -5.496 12.102 1.00 69.25 71 HIS 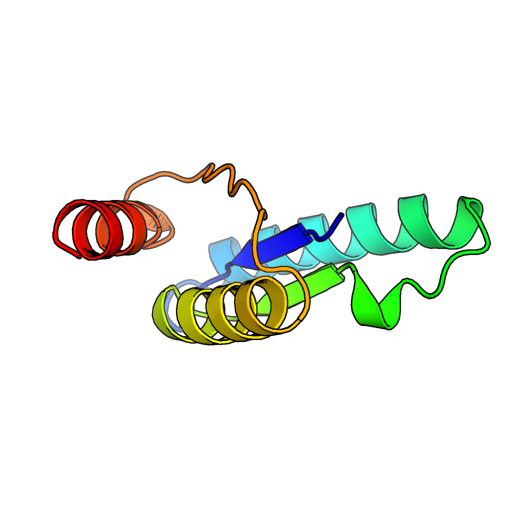A N 1
ATOM 528 C CA . HIS A 1 71 ? -4.761 -5.965 11.763 1.00 69.25 71 HIS A CA 1
ATOM 529 C C . HIS A 1 71 ? -5.765 -4.819 11.540 1.00 69.25 71 HIS A C 1
ATOM 531 O O . HIS A 1 71 ? -6.694 -4.955 10.746 1.00 69.25 71 HIS A O 1
ATOM 537 N N . ALA A 1 72 ? -5.570 -3.673 12.203 1.00 66.06 72 ALA A N 1
ATOM 538 C CA . ALA A 1 72 ? -6.473 -2.526 12.105 1.00 66.06 72 ALA A CA 1
ATOM 539 C C . ALA A 1 72 ? -6.470 -1.882 10.709 1.00 66.06 72 ALA A C 1
ATOM 541 O O . ALA A 1 72 ? -7.487 -1.348 10.283 1.00 66.06 72 ALA A O 1
ATOM 542 N N . SER A 1 73 ? -5.353 -1.965 9.979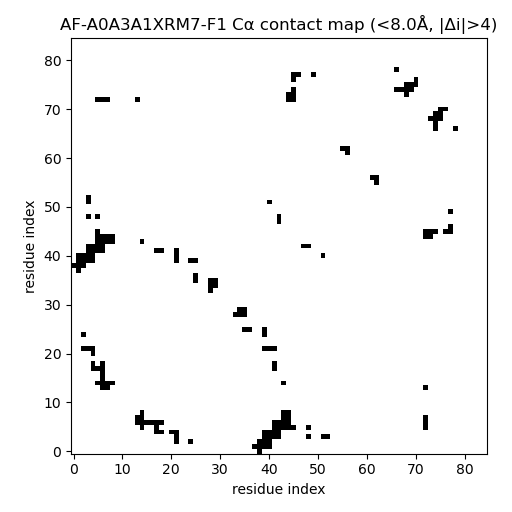 1.00 67.62 73 SER A N 1
ATOM 543 C CA . SER A 1 73 ? -5.253 -1.433 8.618 1.00 67.62 73 SER A CA 1
ATOM 544 C C . SER A 1 73 ? -5.724 -2.408 7.537 1.00 67.62 73 SER A C 1
ATOM 546 O O . SER A 1 73 ? -5.613 -2.097 6.358 1.00 67.62 73 SER A O 1
ATOM 548 N N . GLY A 1 74 ? -6.184 -3.612 7.904 1.00 74.62 74 GLY A N 1
ATOM 549 C CA . GLY A 1 74 ? -6.596 -4.652 6.949 1.00 74.62 74 GLY A CA 1
ATOM 550 C C . GLY A 1 74 ? -5.445 -5.291 6.159 1.00 74.62 74 GLY A C 1
ATOM 551 O O . GLY A 1 74 ? -5.658 -6.241 5.415 1.00 74.62 74 GLY A O 1
ATOM 552 N N . LEU A 1 75 ? -4.207 -4.828 6.353 1.00 82.38 75 LEU A N 1
ATOM 553 C CA . LEU A 1 75 ? -3.032 -5.325 5.630 1.00 82.38 75 LEU A CA 1
ATOM 554 C C . LEU A 1 75 ? -2.599 -6.730 6.061 1.00 82.38 75 LEU A C 1
ATOM 556 O O . LEU A 1 75 ? -1.919 -7.408 5.299 1.00 82.38 75 LEU A O 1
ATOM 560 N N . SER A 1 76 ? -2.996 -7.186 7.252 1.00 82.56 76 SER A N 1
ATOM 561 C CA . SER A 1 76 ? -2.810 -8.588 7.644 1.00 82.56 76 SER A CA 1
ATOM 562 C C . SER A 1 76 ? -3.616 -9.532 6.753 1.00 82.56 76 SER A C 1
ATOM 564 O O . SER A 1 76 ? -3.091 -10.552 6.329 1.00 82.56 76 SER A O 1
ATOM 566 N N . VAL A 1 77 ? -4.849 -9.150 6.403 1.00 83.44 77 VAL A N 1
ATOM 567 C CA . VAL A 1 77 ? -5.708 -9.923 5.494 1.00 83.44 77 VAL A CA 1
ATOM 568 C C . VAL A 1 77 ? -5.100 -9.957 4.092 1.00 83.44 77 VAL A C 1
ATOM 570 O O . VAL A 1 77 ? -5.073 -11.009 3.463 1.00 83.44 77 VAL A O 1
ATOM 573 N N . LEU A 1 78 ? -4.533 -8.837 3.629 1.00 84.19 78 LEU A N 1
ATOM 574 C CA . LEU A 1 78 ? -3.812 -8.790 2.353 1.00 84.19 78 LEU A CA 1
ATOM 575 C C . LEU A 1 78 ? -2.584 -9.714 2.345 1.00 84.19 78 LEU A C 1
ATOM 577 O O . LEU A 1 78 ? -2.358 -10.438 1.380 1.00 84.19 78 LEU A O 1
ATOM 581 N N . ALA A 1 79 ? -1.814 -9.730 3.437 1.00 86.88 79 ALA A N 1
ATOM 582 C CA . ALA A 1 79 ? -0.668 -10.625 3.581 1.00 86.88 79 ALA A CA 1
ATOM 583 C C . ALA A 1 79 ? -1.086 -12.105 3.558 1.00 86.88 79 ALA A C 1
ATOM 585 O O . ALA A 1 79 ? -0.433 -12.920 2.910 1.00 86.88 79 ALA A O 1
ATOM 586 N N . GLU A 1 80 ? -2.176 -12.449 4.249 1.00 85.81 80 GLU A N 1
ATOM 587 C CA . GLU A 1 80 ? -2.748 -13.798 4.241 1.00 85.81 80 GLU A CA 1
ATOM 588 C C . GLU A 1 80 ? -3.241 -14.194 2.849 1.00 85.81 80 GLU A C 1
ATOM 590 O O . GLU A 1 80 ? -2.998 -1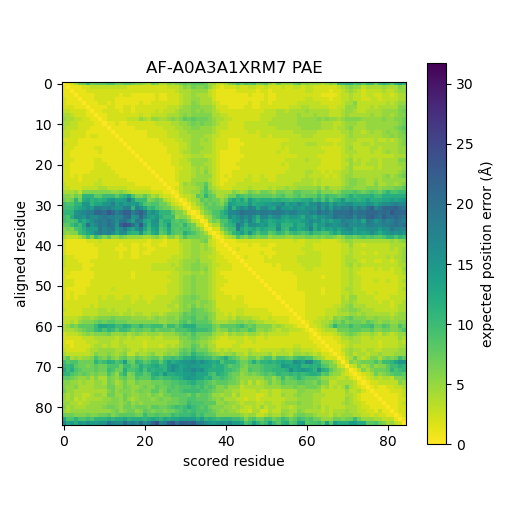5.319 2.420 1.00 85.81 80 GLU A O 1
ATOM 595 N N . HIS A 1 81 ? -3.890 -13.280 2.123 1.00 86.12 81 HIS A N 1
ATOM 596 C CA . HIS A 1 81 ? -4.313 -13.521 0.747 1.00 86.12 81 HIS A CA 1
ATOM 597 C C . HIS A 1 81 ? -3.112 -13.891 -0.131 1.00 86.12 81 HIS A C 1
ATOM 599 O O . HIS A 1 81 ? -3.124 -14.953 -0.743 1.00 86.12 81 HIS A O 1
ATOM 605 N N . TRP A 1 82 ? -2.038 -13.097 -0.108 1.00 89.81 82 TRP A N 1
ATOM 606 C CA . TRP A 1 82 ? -0.834 -13.362 -0.906 1.00 89.81 82 TRP A CA 1
ATOM 607 C C . TRP A 1 82 ? -0.071 -14.621 -0.513 1.00 89.81 82 TRP A C 1
ATOM 609 O O . TRP A 1 82 ? 0.502 -15.267 -1.379 1.00 89.81 82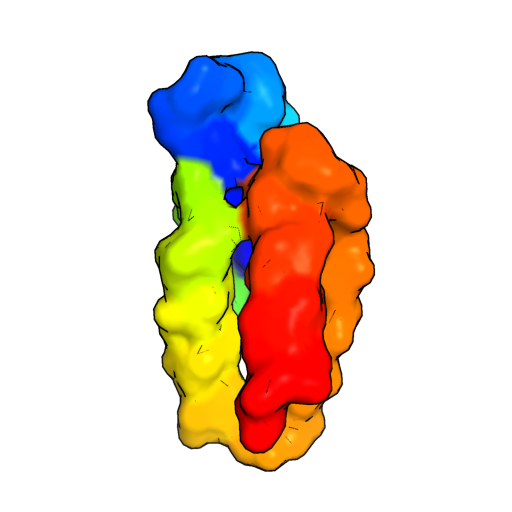 TRP A O 1
ATOM 619 N N . ALA A 1 83 ? -0.053 -14.987 0.769 1.00 85.94 83 ALA A N 1
ATOM 620 C CA . ALA A 1 83 ? 0.601 -16.217 1.217 1.00 85.94 83 ALA A CA 1
ATOM 621 C C . ALA A 1 83 ? -0.089 -17.492 0.694 1.00 85.94 83 ALA A C 1
ATOM 623 O O . ALA A 1 83 ? 0.503 -18.569 0.748 1.00 85.94 83 ALA A O 1
ATOM 624 N N . ASN A 1 84 ? -1.333 -17.366 0.225 1.00 82.69 84 ASN A N 1
ATOM 625 C CA . ASN A 1 84 ? -2.144 -18.458 -0.305 1.00 82.69 84 ASN A CA 1
ATOM 626 C C . ASN A 1 84 ? -2.240 -18.460 -1.846 1.00 82.69 84 ASN A C 1
ATOM 628 O O . ASN A 1 84 ? -2.977 -19.287 -2.388 1.00 82.69 84 ASN A O 1
ATOM 632 N N . ILE A 1 85 ? -1.531 -17.553 -2.533 1.00 71.69 85 ILE A N 1
ATOM 633 C CA . ILE A 1 85 ? -1.373 -17.520 -4.001 1.00 71.69 85 ILE A CA 1
ATOM 634 C C . ILE A 1 85 ? -0.137 -18.337 -4.389 1.00 71.69 85 ILE A C 1
ATOM 636 O O . ILE A 1 85 ? -0.235 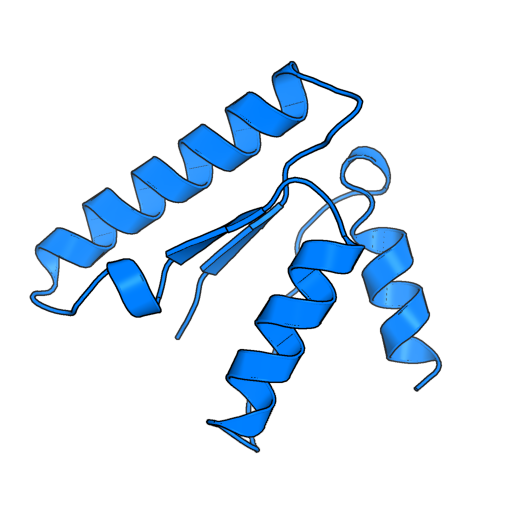-19.105 -5.373 1.00 71.69 85 ILE A O 1
#

pLDDT: mean 85.84, std 10.3, range [58.31, 95.94]

Mean predicted aligned error: 5.04 Å

Nearest PDB structures (foldseek):
  1k6m-assembly1_A  TM=4.117E-01  e=6.560E+00  Homo sapiens

Sequence (85 aa):
DAVVAVGSKTDSDLDKLAHCIAQGARSSWNNKLLSSHDAVYFVHSADEADDIVWKIVAEHPSSVVLLKGSHASGLSVLAEHWANI